Protein AF-A0A969BL37-F1 (afdb_monomer)

Radius of gyration: 18.95 Å; Cα contacts (8 Å, |Δi|>4): 313; chains: 1; bounding box: 43×53×53 Å

Mean predicted aligned error: 7.54 Å

Nearest PDB structures (foldseek):
  2h1i-assembly1_A  TM=7.919E-01  e=1.677E-03  Bacillus cereus ATCC 14579
  2r8b-assembly2_B  TM=7.817E-01  e=2.658E-03  Agrobacterium fabrum str. C58
  7ots-assembly1_A  TM=6.457E-01  e=4.214E-04  Homo sapiens
  3og9-assembly2_B  TM=7.483E-01  e=9.909E-04  Lactococcus lactis subsp. lactis Il1403
  1qlw-assembly1_A  TM=7.300E-01  e=7.128E-03  Alcaligenes sp.

pLDDT: mean 88.93, std 13.33, range [32.5, 98.69]

Sequence (175 aa):
MPYADHEWDPDSVDAVLEHAKTQRNVDTDRVYVTGLSLGGSGVWIYAANHPDKVAAIVPISGKTNLAIDQACNLVDIPVWVFHGSEDNLLSTSFPIDMVNAINGCGDGHYAPELTFNQSRGHEGWNEIMNRNAQYEIYTWMLQFAKNDFTNRPPYVHVGSDFKVLQEDGATYIYG

Solvent-accessible surface area (backbone atoms only — not comparable to full-atom values): 9935 Å² total; per-residue (Å²): 133,83,79,74,81,86,68,71,59,44,66,66,56,46,52,52,53,56,50,46,52,76,76,43,96,63,61,74,43,57,31,70,44,64,28,56,37,73,42,6,22,32,31,55,52,31,42,37,76,43,44,93,56,44,19,24,39,37,30,25,44,33,56,81,84,73,52,61,73,41,38,40,46,41,22,74,31,46,34,47,38,37,36,23,65,55,23,84,84,56,63,69,58,47,58,52,52,50,48,51,38,29,66,69,63,57,96,41,86,37,77,67,44,79,45,65,41,76,92,17,35,59,84,48,49,65,51,51,73,29,81,88,44,92,35,56,56,66,67,57,48,44,18,33,32,50,98,42,91,79,56,56,58,79,84,78,85,68,57,75,66,49,77,48,80,52,101,90,46,77,49,81,48,81,81

Foldseek 3Di:
DDDDPPQDDLVVVVVVVVVVVVVDVDPQQQAEAEAAESSLSNQLVNCLVCVQRHFEYERELYAYPDDLNSLCSCLQHEAEYEYAPAAPPDDPVRVVVSQVSNVVNDDRLDRHHYDHDYPDYRPSCPQCPDCPHDHVVVLQSQQTTRPDSPSHHDDDCPDQWDWDQDPVGIDTDHD

Secondary structure (DSSP, 8-state):
-PPP-----HHHHHHHHHHHHHHS---TT--EEEEETHHHHHHHHHHHH-GGG-SEEEEES------HHHHGGGTTS-BEEEEETT-SSS-THHHHHHHHHHHTT---S-PPEEEEETT--TTTTHHHH-TTSS--HHHHHHT-BTTBTT---------S-EEEEETTEEEEE--

Structure (mmCIF, N/CA/C/O backbone):
data_AF-A0A969BL37-F1
#
_entry.id   AF-A0A969BL37-F1
#
lo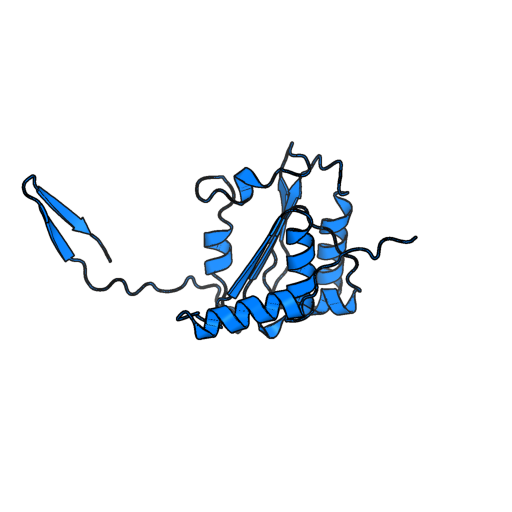op_
_atom_site.group_PDB
_atom_site.id
_atom_site.type_symbol
_atom_site.label_atom_id
_atom_site.label_alt_id
_atom_site.label_comp_id
_atom_site.label_asym_id
_atom_site.label_entity_id
_atom_site.label_seq_id
_atom_site.pdbx_PDB_ins_code
_atom_site.Cartn_x
_atom_site.Cartn_y
_atom_site.Cartn_z
_atom_site.occupancy
_atom_site.B_iso_or_equiv
_atom_site.auth_seq_id
_atom_site.auth_comp_id
_atom_site.auth_asym_id
_atom_site.auth_atom_id
_atom_site.pdbx_PDB_model_num
ATOM 1 N N . MET A 1 1 ? 25.440 -22.164 -5.631 1.00 32.50 1 MET A N 1
ATOM 2 C CA . MET A 1 1 ? 24.396 -22.155 -4.588 1.00 32.50 1 MET A CA 1
ATOM 3 C C . MET A 1 1 ? 23.391 -21.096 -5.001 1.00 32.50 1 MET A C 1
ATOM 5 O O . MET A 1 1 ? 23.834 -19.962 -5.136 1.00 32.50 1 MET A O 1
ATOM 9 N N . PRO A 1 2 ? 22.131 -21.418 -5.322 1.00 42.34 2 PRO A N 1
ATOM 10 C CA . PRO A 1 2 ? 21.167 -20.379 -5.636 1.00 42.34 2 PRO A CA 1
ATOM 11 C C . PRO A 1 2 ? 20.607 -19.832 -4.321 1.00 42.34 2 PRO A C 1
ATOM 13 O O . PRO A 1 2 ? 20.124 -20.594 -3.487 1.00 42.34 2 PRO A O 1
ATOM 16 N N . TYR A 1 3 ? 20.746 -18.523 -4.124 1.00 38.41 3 TYR A N 1
ATOM 17 C CA . TYR A 1 3 ? 19.945 -17.777 -3.161 1.00 38.41 3 TYR A CA 1
ATOM 18 C C . TYR A 1 3 ? 18.474 -18.029 -3.509 1.00 38.41 3 TYR A C 1
ATOM 20 O O . TYR A 1 3 ? 18.081 -17.803 -4.650 1.00 38.41 3 TYR A O 1
ATOM 28 N N . ALA A 1 4 ? 17.686 -18.543 -2.567 1.00 42.94 4 ALA A N 1
ATOM 29 C CA . ALA A 1 4 ? 16.242 -18.412 -2.668 1.00 42.94 4 ALA A CA 1
ATOM 30 C C . ALA A 1 4 ? 15.939 -16.912 -2.588 1.00 42.94 4 ALA A C 1
ATOM 32 O O . ALA A 1 4 ? 16.437 -16.236 -1.684 1.00 42.94 4 ALA A O 1
ATOM 33 N N . ASP A 1 5 ? 15.199 -16.386 -3.555 1.00 51.50 5 ASP A N 1
ATOM 34 C CA . ASP A 1 5 ? 14.693 -15.023 -3.499 1.00 51.50 5 ASP A CA 1
ATOM 35 C C . ASP A 1 5 ? 13.872 -14.890 -2.205 1.00 51.50 5 ASP A C 1
ATOM 37 O O . ASP A 1 5 ? 12.868 -15.575 -2.025 1.00 51.50 5 ASP A O 1
ATOM 41 N N . HIS A 1 6 ? 14.360 -14.095 -1.248 1.00 59.94 6 HIS A N 1
ATOM 42 C CA . HIS A 1 6 ? 13.707 -13.861 0.042 1.00 59.94 6 HIS A CA 1
ATOM 43 C C . HIS A 1 6 ? 12.473 -12.970 -0.166 1.00 59.94 6 HIS A C 1
ATOM 45 O O . HIS A 1 6 ? 12.483 -11.783 0.166 1.00 59.94 6 HIS A O 1
ATOM 51 N N . GLU A 1 7 ? 11.430 -13.520 -0.782 1.00 74.31 7 GLU A N 1
ATOM 52 C CA . GLU A 1 7 ? 10.107 -12.906 -0.801 1.00 74.31 7 GLU A CA 1
ATOM 53 C C . GLU A 1 7 ? 9.522 -12.897 0.619 1.00 74.31 7 GLU A C 1
ATOM 55 O O . GLU A 1 7 ? 9.922 -13.674 1.492 1.00 74.31 7 GLU A O 1
ATOM 60 N N . TRP A 1 8 ? 8.603 -11.969 0.875 1.00 85.31 8 TRP A N 1
ATOM 61 C CA . TRP A 1 8 ? 7.891 -11.938 2.146 1.00 85.31 8 TRP A CA 1
ATOM 62 C C . TRP A 1 8 ? 7.018 -13.180 2.285 1.00 85.31 8 TRP A C 1
ATOM 64 O O . TRP A 1 8 ? 6.273 -13.513 1.370 1.00 85.31 8 TRP A O 1
ATOM 74 N N . ASP A 1 9 ? 7.065 -13.808 3.456 1.00 92.50 9 ASP A N 1
ATOM 75 C CA . ASP A 1 9 ? 6.046 -14.765 3.866 1.00 92.50 9 ASP A CA 1
ATOM 76 C C . ASP A 1 9 ? 4.816 -13.986 4.381 1.00 92.50 9 ASP A C 1
ATOM 78 O O . ASP A 1 9 ? 4.923 -13.315 5.419 1.00 92.50 9 ASP A O 1
ATOM 82 N N . PRO A 1 10 ? 3.672 -14.010 3.670 1.00 94.00 10 PRO A N 1
ATOM 83 C CA . PRO A 1 10 ? 2.481 -13.270 4.075 1.00 94.00 10 PRO A CA 1
ATOM 84 C C . PRO A 1 10 ? 1.936 -13.742 5.431 1.00 94.00 10 PRO A C 1
ATOM 86 O O . PRO A 1 10 ? 1.504 -12.900 6.221 1.00 94.00 10 PRO A O 1
ATOM 89 N N . ASP A 1 11 ? 2.066 -15.030 5.768 1.00 96.06 11 ASP A N 1
ATOM 90 C CA . ASP A 1 11 ? 1.576 -15.578 7.040 1.00 96.06 11 ASP A CA 1
ATOM 91 C C . ASP A 1 11 ? 2.396 -15.063 8.231 1.00 96.06 11 ASP A C 1
ATOM 93 O O . ASP A 1 11 ? 1.871 -14.830 9.323 1.00 96.06 11 ASP A O 1
ATOM 97 N N . SER A 1 12 ? 3.691 -14.813 8.025 1.00 95.12 12 SER A N 1
ATOM 98 C CA . SER A 1 12 ? 4.546 -14.187 9.037 1.00 95.12 12 SER A CA 1
ATOM 99 C C . SER A 1 12 ? 4.128 -12.741 9.334 1.00 95.12 12 SER A C 1
ATOM 101 O O . SER A 1 12 ? 4.159 -12.317 10.492 1.00 95.12 12 SER A O 1
ATOM 103 N N . VAL A 1 13 ? 3.705 -11.978 8.319 1.00 94.94 13 VAL A N 1
ATOM 104 C CA . VAL A 1 13 ? 3.139 -10.628 8.511 1.00 94.94 13 VAL A CA 1
ATOM 105 C C . VAL A 1 13 ? 1.787 -10.722 9.212 1.00 94.94 13 VAL A C 1
ATOM 107 O O . VAL A 1 13 ? 1.522 -9.970 10.154 1.00 94.94 13 VAL A O 1
ATOM 110 N N . ASP A 1 14 ? 0.960 -11.685 8.807 1.00 97.25 14 ASP A N 1
ATOM 111 C CA . ASP A 1 14 ? -0.348 -11.920 9.405 1.00 97.25 14 ASP A CA 1
ATOM 112 C C . ASP A 1 14 ? -0.250 -12.240 10.898 1.00 97.25 14 ASP A C 1
ATOM 114 O O . ASP A 1 14 ? -0.969 -11.663 11.713 1.00 97.25 14 ASP A O 1
ATOM 118 N N . ALA A 1 15 ? 0.711 -13.076 11.287 1.00 97.44 15 ALA A N 1
ATOM 119 C CA . ALA A 1 15 ? 0.953 -13.420 12.682 1.00 97.44 15 ALA A CA 1
ATOM 120 C C . ALA A 1 15 ? 1.258 -12.185 13.551 1.00 97.44 15 ALA A C 1
ATOM 122 O O . ALA A 1 15 ? 0.844 -12.132 14.712 1.00 97.44 15 ALA A O 1
ATOM 123 N N . VAL A 1 16 ? 1.937 -11.168 13.005 1.00 95.31 16 VAL A N 1
ATOM 124 C CA . VAL A 1 16 ? 2.178 -9.897 13.710 1.00 95.31 16 VAL A CA 1
ATOM 125 C C . VAL A 1 16 ? 0.873 -9.128 13.903 1.00 95.31 16 VAL A C 1
ATOM 127 O O . VAL A 1 16 ? 0.623 -8.630 15.005 1.00 95.31 16 VAL A O 1
ATOM 130 N N . LEU A 1 17 ? 0.027 -9.052 12.872 1.00 95.81 17 LEU A N 1
ATOM 131 C CA . LEU A 1 17 ? -1.290 -8.420 12.970 1.00 95.81 17 LEU A CA 1
ATOM 132 C C . LEU A 1 17 ? -2.175 -9.139 13.997 1.00 95.81 17 LEU A C 1
ATOM 134 O O . LEU A 1 17 ? -2.754 -8.493 14.873 1.00 95.81 17 LEU A O 1
ATOM 138 N N . GLU A 1 18 ? -2.260 -10.466 13.926 1.00 97.31 18 GLU A N 1
ATOM 139 C CA . GLU A 1 18 ? -3.043 -11.269 14.867 1.00 97.31 18 GLU A CA 1
ATOM 140 C C . GLU A 1 18 ? -2.524 -11.112 16.297 1.00 97.31 18 GLU A C 1
ATOM 142 O O . GLU A 1 18 ? -3.308 -10.905 17.225 1.00 97.31 18 GLU A O 1
ATOM 147 N N . HIS A 1 19 ? -1.204 -11.084 16.495 1.00 96.94 19 HIS A N 1
ATOM 148 C CA . HIS A 1 19 ? -0.640 -10.785 17.805 1.00 96.94 19 HIS A CA 1
ATOM 149 C C . HIS A 1 19 ? -1.025 -9.378 18.285 1.00 96.94 19 HIS A C 1
ATOM 151 O O . HIS A 1 19 ? -1.473 -9.229 19.424 1.00 96.94 19 HIS A O 1
ATOM 157 N N . ALA A 1 20 ? -0.931 -8.352 17.435 1.00 95.19 20 ALA A N 1
ATOM 158 C CA . ALA A 1 20 ? -1.301 -6.983 17.793 1.00 95.19 20 ALA A CA 1
ATOM 159 C C . ALA A 1 20 ? -2.771 -6.869 18.231 1.00 95.19 20 ALA A C 1
ATOM 161 O O . ALA A 1 20 ? -3.047 -6.204 19.233 1.00 95.19 20 ALA A O 1
ATOM 162 N N . LYS A 1 21 ? -3.691 -7.580 17.563 1.00 95.19 21 LYS A N 1
ATOM 163 C CA . LYS A 1 21 ? -5.114 -7.662 17.946 1.00 95.19 21 LYS A CA 1
ATOM 164 C C . LYS A 1 21 ? -5.323 -8.237 19.350 1.00 95.19 21 LYS A C 1
ATOM 166 O O . LYS A 1 21 ? -6.261 -7.843 20.032 1.00 95.19 21 LYS A O 1
ATOM 171 N N . THR A 1 22 ? -4.447 -9.128 19.822 1.00 95.75 22 THR A N 1
ATOM 172 C CA . THR A 1 22 ? -4.524 -9.639 21.208 1.00 95.75 22 THR A CA 1
ATOM 173 C C . THR A 1 22 ? -4.001 -8.649 22.249 1.00 95.75 22 THR A C 1
ATOM 175 O O . THR A 1 22 ? -4.364 -8.737 23.419 1.00 95.75 22 THR A O 1
ATOM 178 N N . GLN A 1 23 ? -3.122 -7.724 21.847 1.00 94.44 23 GLN A N 1
ATOM 179 C CA . GLN A 1 23 ? -2.408 -6.827 22.762 1.00 94.44 23 GLN A CA 1
ATOM 180 C C . GLN A 1 23 ? -2.980 -5.406 22.797 1.00 94.44 23 GLN A C 1
ATOM 182 O O . GLN A 1 23 ? -2.620 -4.622 23.683 1.00 94.44 23 GLN A O 1
ATOM 187 N N . ARG A 1 24 ? -3.800 -5.023 21.816 1.00 91.06 24 ARG A N 1
ATOM 188 C CA . ARG A 1 24 ? -4.311 -3.661 21.615 1.00 91.06 24 ARG A CA 1
ATOM 189 C C . ARG A 1 24 ? -5.764 -3.711 21.149 1.00 91.06 24 ARG A C 1
ATOM 191 O O . ARG A 1 24 ? -6.177 -4.670 20.511 1.00 91.06 24 ARG A O 1
ATOM 198 N N . ASN A 1 25 ? -6.520 -2.647 21.424 1.00 91.94 25 ASN A N 1
ATOM 199 C CA . ASN A 1 25 ? -7.866 -2.481 20.877 1.00 91.94 25 ASN A CA 1
ATOM 200 C C . ASN A 1 25 ? -7.775 -2.012 19.417 1.00 91.94 25 ASN A C 1
ATOM 202 O O . ASN A 1 25 ? -7.839 -0.816 19.137 1.00 91.94 25 ASN A O 1
ATOM 206 N N . VAL A 1 26 ? -7.508 -2.955 18.516 1.00 92.31 26 VAL A N 1
ATOM 207 C CA . VAL A 1 26 ? -7.400 -2.710 17.076 1.00 92.31 26 VAL A CA 1
ATOM 208 C C . VAL A 1 26 ? -8.797 -2.728 16.463 1.00 92.31 26 VAL A C 1
ATOM 210 O O . VAL A 1 26 ? -9.528 -3.700 16.637 1.00 92.31 26 VAL A O 1
ATOM 213 N N . ASP A 1 27 ? -9.141 -1.683 15.714 1.00 93.50 27 ASP A N 1
ATOM 214 C CA . ASP A 1 27 ? -10.291 -1.712 14.812 1.00 93.50 27 ASP A CA 1
ATOM 215 C C . ASP A 1 27 ? -9.948 -2.605 13.611 1.00 93.50 27 ASP A C 1
ATOM 217 O O . ASP A 1 27 ? -9.109 -2.264 12.774 1.00 93.50 27 ASP A O 1
ATOM 221 N N . THR A 1 28 ? -10.547 -3.793 13.567 1.00 94.19 28 THR A N 1
ATOM 222 C CA . THR A 1 28 ? -10.248 -4.814 12.557 1.00 94.19 28 THR A CA 1
ATOM 223 C C . THR A 1 28 ? -10.846 -4.504 11.190 1.00 94.19 28 THR A C 1
ATOM 225 O O . THR A 1 28 ? -10.438 -5.131 10.210 1.00 94.19 28 THR A O 1
ATOM 228 N N . ASP A 1 29 ? -11.741 -3.520 11.102 1.00 94.81 29 ASP A N 1
ATOM 229 C CA . ASP A 1 29 ? -12.231 -2.994 9.833 1.00 94.81 29 ASP A CA 1
ATOM 230 C C . ASP A 1 29 ? -11.314 -1.887 9.291 1.00 94.81 29 ASP A C 1
ATOM 232 O O . ASP A 1 29 ? -11.479 -1.455 8.157 1.00 94.81 29 ASP A O 1
ATOM 236 N N . ARG A 1 30 ? -10.306 -1.443 10.052 1.00 95.88 30 ARG A N 1
ATOM 237 C CA . ARG A 1 30 ? -9.401 -0.338 9.688 1.00 95.88 30 ARG A CA 1
ATOM 238 C C . ARG A 1 30 ? -7.930 -0.717 9.830 1.00 95.88 30 ARG A C 1
ATOM 240 O O . ARG A 1 30 ? -7.137 -0.025 10.468 1.00 95.88 30 ARG A O 1
ATOM 247 N N . VAL A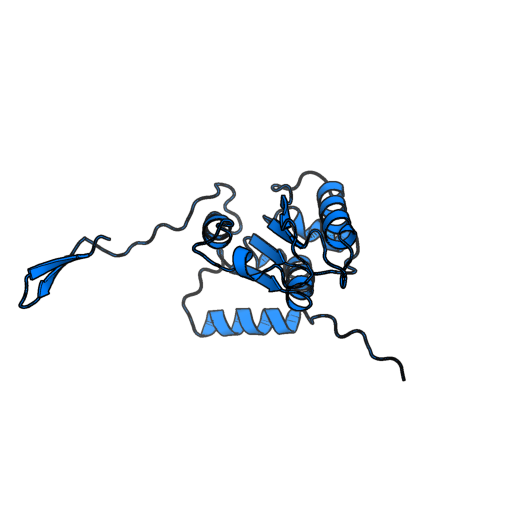 1 31 ? -7.559 -1.835 9.219 1.00 97.19 31 VAL A N 1
ATOM 248 C CA . VAL A 1 31 ? -6.161 -2.263 9.100 1.00 97.19 31 VAL A CA 1
ATOM 249 C C . VAL A 1 31 ? -5.599 -1.747 7.779 1.00 97.19 31 VAL A C 1
ATOM 251 O O . VAL A 1 31 ? -6.118 -2.075 6.718 1.00 97.19 31 VAL A O 1
ATOM 254 N N . TYR A 1 32 ? -4.522 -0.967 7.833 1.00 98.00 32 TYR A N 1
ATOM 255 C CA . TYR A 1 32 ? -3.860 -0.422 6.645 1.00 98.00 32 TYR A CA 1
ATOM 256 C C . TYR A 1 32 ? -2.427 -0.925 6.556 1.00 98.00 32 TYR A C 1
ATOM 258 O O . TYR A 1 32 ? -1.769 -1.110 7.584 1.00 98.00 32 TYR A O 1
ATOM 266 N N . VAL A 1 33 ? -1.929 -1.123 5.336 1.00 98.19 33 VAL A N 1
ATOM 267 C CA . VAL A 1 33 ? -0.597 -1.697 5.115 1.00 98.19 33 VAL A CA 1
ATOM 268 C C . VAL A 1 33 ? 0.212 -0.807 4.180 1.00 98.19 33 VAL A C 1
ATOM 270 O O . VAL A 1 33 ? -0.209 -0.477 3.074 1.00 98.19 33 VAL A O 1
ATOM 273 N N . THR A 1 34 ? 1.401 -0.416 4.628 1.00 98.19 34 THR A N 1
ATOM 274 C CA . THR A 1 34 ? 2.368 0.354 3.841 1.00 98.19 34 THR A CA 1
ATOM 275 C C . THR A 1 34 ? 3.782 -0.150 4.106 1.00 98.19 34 THR A C 1
ATOM 277 O O . THR A 1 34 ? 4.043 -0.798 5.121 1.00 98.19 34 THR A O 1
ATOM 280 N N . GLY A 1 35 ? 4.699 0.118 3.182 1.00 97.31 35 GLY A N 1
ATOM 281 C CA . GLY A 1 35 ? 6.063 -0.384 3.228 1.00 97.31 35 GLY A CA 1
ATOM 282 C C . GLY A 1 35 ? 6.901 0.143 2.071 1.00 97.31 35 GLY A C 1
ATOM 283 O O . GLY A 1 35 ? 6.372 0.561 1.043 1.00 97.31 35 GLY A O 1
ATOM 284 N N . LEU A 1 36 ? 8.220 0.115 2.263 1.00 96.75 36 LEU A N 1
ATOM 285 C CA . LEU A 1 36 ? 9.216 0.734 1.385 1.00 96.75 36 LEU A CA 1
ATOM 286 C C . LEU A 1 36 ? 10.117 -0.337 0.767 1.00 96.75 36 LEU A C 1
ATOM 288 O O . LEU A 1 36 ? 10.544 -1.240 1.489 1.00 96.75 36 LEU A O 1
ATOM 292 N N . SER A 1 37 ? 10.453 -0.240 -0.521 1.00 95.62 37 SER A N 1
ATOM 293 C CA . SER A 1 37 ? 11.402 -1.150 -1.187 1.00 95.62 37 SER A CA 1
ATOM 294 C C . SER A 1 37 ? 10.984 -2.623 -1.040 1.00 95.62 37 SER A C 1
ATOM 296 O O . SER A 1 37 ? 9.865 -2.979 -1.415 1.00 95.62 37 SER A O 1
ATOM 298 N N . LEU A 1 38 ? 11.818 -3.476 -0.431 1.00 95.12 38 LEU A N 1
ATOM 299 C CA . LEU A 1 38 ? 11.446 -4.848 -0.074 1.00 95.12 38 LEU A CA 1
ATOM 300 C C . LEU A 1 38 ? 10.171 -4.879 0.779 1.00 95.12 38 LEU A C 1
ATOM 302 O O . LEU A 1 38 ? 9.314 -5.725 0.563 1.00 95.12 38 LEU A O 1
ATOM 306 N N . GLY A 1 39 ? 9.993 -3.946 1.714 1.00 96.12 39 GLY A N 1
ATOM 307 C CA . GLY A 1 39 ? 8.744 -3.793 2.463 1.00 96.12 39 GLY A CA 1
ATOM 308 C C . GLY A 1 39 ? 7.559 -3.421 1.568 1.00 96.12 39 GLY A C 1
ATOM 309 O O . GLY A 1 39 ? 6.466 -3.922 1.791 1.00 96.12 39 GLY A O 1
ATOM 310 N N . GLY A 1 40 ? 7.777 -2.620 0.521 1.00 97.31 40 GLY A N 1
ATOM 311 C CA . GLY A 1 40 ? 6.770 -2.296 -0.496 1.00 97.31 40 GLY A CA 1
ATOM 312 C C . GLY A 1 40 ? 6.350 -3.525 -1.306 1.00 97.31 40 GLY A C 1
ATOM 313 O O . GLY A 1 40 ? 5.166 -3.712 -1.570 1.00 97.31 40 GLY A O 1
ATOM 314 N N . SER A 1 41 ? 7.296 -4.415 -1.622 1.00 97.06 41 SER A N 1
ATOM 315 C CA . SER A 1 41 ? 6.997 -5.752 -2.156 1.00 97.06 41 SER A CA 1
ATOM 316 C C . SER A 1 41 ? 6.129 -6.567 -1.194 1.00 97.06 41 SER A C 1
ATOM 318 O O . SER A 1 41 ? 5.160 -7.192 -1.617 1.00 97.06 41 SER A O 1
ATOM 320 N N . GLY A 1 42 ? 6.442 -6.516 0.104 1.00 97.00 42 GLY A N 1
ATOM 321 C CA . GLY A 1 42 ? 5.675 -7.183 1.156 1.00 97.00 42 GLY A CA 1
ATOM 322 C C . GLY A 1 42 ? 4.232 -6.700 1.266 1.00 97.00 42 GLY A C 1
ATOM 323 O O . GLY A 1 42 ? 3.347 -7.522 1.477 1.00 97.00 42 GLY A O 1
ATOM 324 N N . VAL A 1 43 ? 3.969 -5.405 1.050 1.00 98.25 43 VAL A N 1
ATOM 325 C CA . VAL A 1 43 ? 2.600 -4.857 1.021 1.00 98.25 43 VAL A CA 1
ATOM 326 C C . VAL A 1 43 ? 1.756 -5.554 -0.044 1.00 98.25 43 VAL A C 1
ATOM 328 O O . VAL A 1 43 ? 0.660 -6.020 0.260 1.00 98.25 43 VAL A O 1
ATOM 331 N N . TRP A 1 44 ? 2.274 -5.654 -1.274 1.00 97.88 44 TRP A N 1
ATOM 332 C CA . TRP A 1 44 ? 1.573 -6.330 -2.366 1.00 97.88 44 TRP A CA 1
ATOM 333 C C . TRP A 1 44 ? 1.296 -7.794 -2.035 1.00 97.88 44 TRP A C 1
ATOM 335 O O . TRP A 1 44 ? 0.165 -8.254 -2.168 1.00 97.88 44 TRP A O 1
ATOM 345 N N . ILE A 1 45 ? 2.329 -8.513 -1.586 1.00 97.06 45 ILE A N 1
ATOM 346 C CA . ILE A 1 45 ? 2.246 -9.944 -1.278 1.00 97.06 45 ILE A CA 1
ATOM 347 C C . ILE A 1 45 ? 1.239 -10.193 -0.151 1.00 97.06 45 ILE A C 1
ATOM 349 O O . ILE A 1 45 ? 0.365 -11.044 -0.294 1.00 97.06 45 ILE A O 1
ATOM 353 N N . TYR A 1 46 ? 1.319 -9.438 0.943 1.00 97.94 46 TYR A N 1
ATOM 354 C CA . TYR A 1 46 ? 0.423 -9.599 2.084 1.00 97.94 46 TYR A CA 1
ATOM 355 C C . TYR A 1 46 ? -1.034 -9.325 1.706 1.00 97.94 46 TYR A C 1
ATOM 357 O O . TYR A 1 46 ? -1.899 -10.165 1.947 1.00 97.94 46 TYR A O 1
ATOM 365 N N . ALA A 1 47 ? -1.307 -8.189 1.060 1.00 97.88 47 ALA A N 1
ATOM 366 C CA . ALA A 1 47 ? -2.671 -7.798 0.720 1.00 97.88 47 ALA A CA 1
ATOM 367 C C . ALA A 1 47 ? -3.328 -8.749 -0.289 1.00 97.88 47 ALA A C 1
ATOM 369 O O . ALA A 1 47 ? -4.510 -9.042 -0.164 1.00 97.88 47 ALA A O 1
ATOM 370 N N . ALA A 1 48 ? -2.568 -9.283 -1.250 1.00 97.19 48 ALA A N 1
ATOM 371 C CA . ALA A 1 48 ? -3.099 -10.238 -2.220 1.00 97.19 48 ALA A CA 1
ATOM 372 C C . ALA A 1 48 ? -3.406 -11.618 -1.608 1.00 97.19 48 ALA A C 1
ATOM 374 O O . ALA A 1 48 ? -4.273 -12.324 -2.120 1.00 97.19 48 ALA A O 1
ATOM 375 N N . ASN A 1 49 ? -2.712 -12.013 -0.533 1.00 97.19 49 ASN A N 1
ATOM 376 C CA . ASN A 1 49 ? -2.939 -13.290 0.159 1.00 97.19 49 ASN A CA 1
ATOM 377 C C . ASN A 1 49 ? -3.963 -13.185 1.302 1.00 97.19 49 ASN A C 1
ATOM 379 O O . ASN A 1 49 ? -4.622 -14.173 1.617 1.00 97.19 49 ASN A O 1
ATOM 383 N N . HIS A 1 50 ? -4.140 -11.997 1.885 1.00 97.19 50 HIS A N 1
ATOM 384 C CA . HIS A 1 50 ? -5.121 -11.725 2.942 1.00 97.19 50 HIS A CA 1
ATOM 385 C C . HIS A 1 50 ? -6.012 -10.514 2.603 1.00 97.19 50 HIS A C 1
ATOM 387 O O . HIS A 1 50 ? -6.072 -9.550 3.377 1.00 97.19 50 HIS A O 1
ATOM 393 N N . PRO A 1 51 ? -6.707 -10.522 1.449 1.00 95.81 51 PRO A N 1
ATOM 394 C CA . PRO A 1 51 ? -7.464 -9.362 0.976 1.00 95.81 51 PRO A CA 1
ATOM 395 C C . PRO A 1 51 ? -8.622 -8.983 1.911 1.00 95.81 51 PRO A C 1
ATOM 397 O O . PRO A 1 51 ? -9.007 -7.822 2.006 1.00 95.81 51 PRO A O 1
ATOM 400 N N . ASP A 1 52 ? -9.136 -9.940 2.682 1.00 95.38 52 ASP A N 1
ATOM 401 C CA . ASP A 1 52 ? -10.202 -9.762 3.667 1.00 95.38 52 ASP A CA 1
ATOM 402 C C . ASP A 1 52 ? -9.730 -9.130 4.988 1.00 95.38 52 ASP A C 1
ATOM 404 O O . ASP A 1 52 ? -10.533 -8.920 5.906 1.00 95.38 52 ASP A O 1
ATOM 408 N N . LYS A 1 53 ? -8.435 -8.833 5.128 1.00 96.25 53 LYS A N 1
ATOM 409 C CA . LYS A 1 53 ? -7.855 -8.275 6.357 1.00 96.25 53 LYS A CA 1
ATOM 410 C C . LYS A 1 53 ? -7.425 -6.825 6.241 1.00 96.25 53 LYS A C 1
ATOM 412 O O . LYS A 1 53 ? -7.052 -6.255 7.261 1.00 96.25 53 LYS A O 1
ATOM 417 N N . VAL A 1 54 ? -7.475 -6.232 5.052 1.00 96.75 54 VAL A N 1
ATOM 418 C CA . VAL A 1 54 ? -6.906 -4.908 4.793 1.00 96.75 54 VAL A CA 1
ATOM 419 C C . VAL A 1 54 ? -7.972 -3.959 4.255 1.00 96.75 54 VAL A C 1
ATOM 421 O O . VAL A 1 54 ? -8.775 -4.325 3.408 1.00 96.75 54 VAL A O 1
ATOM 424 N N . ALA A 1 55 ? -7.979 -2.731 4.768 1.00 97.69 55 ALA A N 1
ATOM 425 C CA . ALA A 1 55 ? -8.906 -1.672 4.387 1.00 97.69 55 ALA A CA 1
ATOM 426 C C . ALA A 1 55 ? -8.344 -0.740 3.304 1.00 97.69 55 ALA A C 1
ATOM 428 O O . ALA A 1 55 ? -9.120 -0.164 2.556 1.00 97.69 55 ALA A O 1
ATOM 429 N N . ALA A 1 56 ? -7.019 -0.569 3.232 1.00 98.25 56 ALA A N 1
ATOM 430 C CA . ALA A 1 56 ? -6.320 0.145 2.160 1.00 98.25 56 ALA A CA 1
ATOM 431 C C . ALA A 1 56 ? -4.819 -0.178 2.182 1.00 98.25 56 ALA A C 1
ATOM 433 O O . ALA A 1 56 ? -4.264 -0.494 3.245 1.00 98.25 56 ALA A O 1
ATOM 434 N N . ILE A 1 57 ? -4.149 -0.043 1.033 1.00 98.69 57 ILE A N 1
ATOM 435 C CA . ILE A 1 57 ? -2.697 -0.231 0.927 1.00 98.69 57 ILE A CA 1
ATOM 436 C C . ILE A 1 57 ? -1.966 0.921 0.246 1.00 98.69 57 ILE A C 1
ATOM 438 O O . ILE A 1 57 ? -2.451 1.520 -0.714 1.00 98.69 57 ILE A O 1
ATOM 442 N N . VAL A 1 58 ? -0.744 1.169 0.725 1.00 98.69 58 VAL A N 1
ATOM 443 C CA . VAL A 1 58 ? 0.198 2.148 0.163 1.00 98.69 58 VAL A CA 1
ATOM 444 C C . VAL A 1 58 ? 1.572 1.490 -0.035 1.00 98.69 58 VAL A C 1
ATOM 446 O O . VAL A 1 58 ? 2.447 1.595 0.829 1.00 98.69 58 VAL A O 1
ATOM 449 N N . PRO A 1 59 ? 1.782 0.741 -1.128 1.00 98.44 59 PRO A N 1
ATOM 450 C CA . PRO A 1 59 ? 3.087 0.183 -1.477 1.00 98.44 59 PRO A CA 1
ATOM 451 C C . PRO A 1 59 ? 4.000 1.258 -2.086 1.00 98.44 59 PRO A C 1
ATOM 453 O O . PRO A 1 59 ? 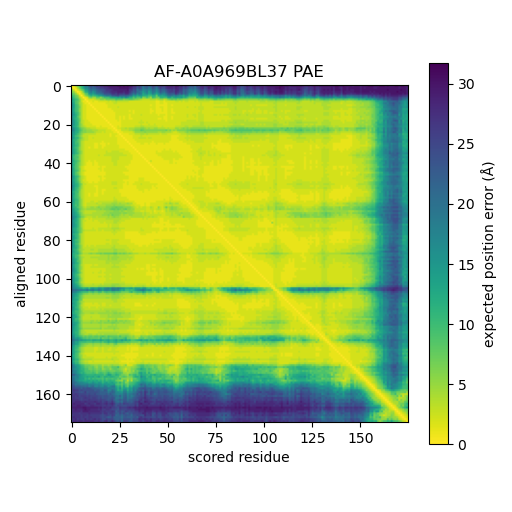3.593 1.989 -2.991 1.00 98.44 59 PRO A O 1
ATOM 456 N N . ILE A 1 60 ? 5.248 1.348 -1.613 1.00 98.44 60 ILE A N 1
ATOM 457 C CA . ILE A 1 60 ? 6.193 2.393 -2.032 1.00 98.44 60 ILE A CA 1
ATOM 458 C C . ILE A 1 60 ? 7.501 1.770 -2.527 1.00 98.44 60 ILE A C 1
ATOM 460 O O . ILE A 1 60 ? 8.145 0.998 -1.813 1.00 98.44 60 ILE A O 1
ATOM 464 N N . SER A 1 61 ? 7.911 2.126 -3.747 1.00 97.38 61 SER A N 1
ATOM 465 C CA . SER A 1 61 ? 9.140 1.650 -4.405 1.00 97.38 61 SER A CA 1
ATOM 466 C C . SER A 1 61 ? 9.294 0.120 -4.382 1.00 97.38 61 SER A C 1
ATOM 468 O O . SER A 1 61 ? 10.401 -0.390 -4.247 1.00 97.38 61 SER A O 1
ATOM 470 N N . GLY A 1 62 ? 8.191 -0.631 -4.453 1.00 94.44 62 GLY A N 1
ATOM 471 C CA . GLY A 1 62 ? 8.177 -2.094 -4.375 1.00 94.44 62 GLY A CA 1
ATOM 472 C C . GLY A 1 62 ? 7.956 -2.753 -5.734 1.00 94.44 62 GLY A C 1
ATOM 473 O O . GLY A 1 62 ? 7.253 -2.215 -6.587 1.00 94.44 62 GLY A O 1
ATOM 474 N N . LYS A 1 63 ? 8.502 -3.958 -5.917 1.00 93.81 63 LYS A N 1
ATOM 475 C CA . LYS A 1 63 ? 8.163 -4.853 -7.042 1.00 93.81 63 LYS A CA 1
ATOM 476 C C . LYS A 1 63 ? 7.463 -6.109 -6.547 1.00 93.81 63 LYS A C 1
ATOM 478 O O . LYS A 1 63 ? 7.646 -6.492 -5.398 1.00 93.81 63 LYS A O 1
ATOM 483 N N . THR A 1 64 ? 6.741 -6.808 -7.404 1.00 90.56 64 THR A N 1
ATOM 484 C CA . THR A 1 64 ? 6.281 -8.158 -7.080 1.00 90.56 64 THR A CA 1
ATOM 485 C C . THR A 1 64 ? 6.091 -8.9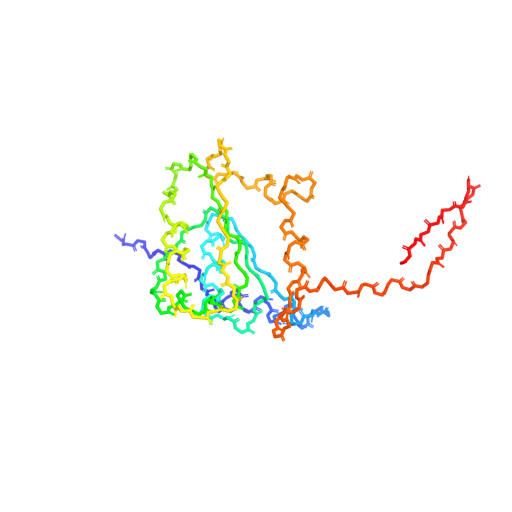81 -8.346 1.00 90.56 64 THR A C 1
ATOM 487 O O . THR A 1 64 ? 5.967 -8.418 -9.432 1.00 90.56 64 THR A O 1
ATOM 490 N N . ASN A 1 65 ? 6.088 -10.300 -8.185 1.00 87.69 65 ASN A N 1
ATOM 491 C CA . ASN A 1 65 ? 5.858 -11.276 -9.245 1.00 87.69 65 ASN A CA 1
ATOM 492 C C . ASN A 1 65 ? 4.479 -11.945 -9.115 1.00 87.69 65 ASN A C 1
ATOM 494 O O . ASN A 1 65 ? 4.293 -13.040 -9.642 1.00 87.69 65 ASN A O 1
ATOM 498 N N . LEU A 1 66 ? 3.541 -11.326 -8.381 1.00 90.00 66 LEU A N 1
ATOM 499 C CA . LEU A 1 66 ? 2.177 -11.842 -8.247 1.00 90.00 66 LEU A CA 1
ATOM 500 C C . LEU A 1 66 ? 1.591 -12.156 -9.626 1.00 90.00 66 LEU A C 1
ATOM 502 O O . LEU A 1 66 ? 1.676 -11.350 -10.556 1.00 90.00 66 LEU A O 1
ATOM 506 N N . ALA A 1 67 ? 0.982 -13.330 -9.736 1.00 90.19 67 ALA A N 1
ATOM 507 C CA . ALA A 1 67 ? 0.209 -13.696 -10.906 1.00 90.19 67 ALA A CA 1
ATOM 508 C C . ALA A 1 67 ? -1.053 -12.818 -11.017 1.00 90.19 67 ALA A C 1
ATOM 510 O O . ALA A 1 67 ? -1.486 -12.187 -10.051 1.00 90.19 67 ALA A O 1
ATOM 511 N N . ILE A 1 68 ? -1.641 -12.757 -12.217 1.00 88.50 68 ILE A N 1
ATOM 512 C CA . ILE A 1 68 ? -2.798 -11.889 -12.500 1.00 88.50 68 ILE A CA 1
ATOM 513 C C . ILE A 1 68 ? -3.975 -12.212 -11.571 1.00 88.50 68 ILE A C 1
ATOM 515 O O . ILE A 1 68 ? -4.599 -11.299 -11.046 1.00 88.50 68 ILE A O 1
ATOM 519 N N . ASP A 1 69 ? -4.250 -13.492 -11.325 1.00 91.00 69 ASP A N 1
ATOM 520 C CA . ASP A 1 69 ? -5.299 -13.937 -10.402 1.00 91.00 69 ASP A CA 1
ATOM 521 C C . ASP A 1 69 ? -5.061 -13.448 -8.966 1.00 91.00 69 ASP A C 1
ATOM 523 O O . ASP A 1 69 ? -5.999 -13.018 -8.302 1.00 91.00 69 ASP A O 1
ATOM 527 N N . GLN A 1 70 ? -3.808 -13.422 -8.512 1.00 94.44 70 GLN A N 1
ATOM 528 C CA . GLN A 1 70 ? -3.450 -12.851 -7.214 1.00 94.44 70 GLN A CA 1
ATOM 529 C C . GLN A 1 70 ? -3.601 -11.324 -7.194 1.00 94.44 70 GLN A C 1
ATOM 531 O O . GLN A 1 70 ? -4.056 -10.772 -6.196 1.00 94.44 70 GLN A O 1
ATOM 536 N N . ALA A 1 71 ? -3.265 -10.626 -8.284 1.00 94.94 71 ALA A N 1
ATOM 537 C CA . ALA A 1 71 ? -3.522 -9.189 -8.403 1.00 94.94 71 ALA A CA 1
ATOM 538 C C . ALA A 1 71 ? -5.031 -8.878 -8.376 1.00 94.94 71 ALA A C 1
ATOM 540 O O . ALA A 1 71 ? -5.442 -7.886 -7.776 1.00 94.94 71 ALA A O 1
ATOM 541 N N . CYS A 1 72 ? -5.866 -9.759 -8.939 1.00 95.75 72 CYS A N 1
ATOM 542 C CA . CYS A 1 72 ? -7.323 -9.624 -8.898 1.00 95.75 72 CYS A CA 1
ATOM 543 C C . CYS A 1 72 ? -7.914 -9.709 -7.488 1.00 95.75 72 CYS A C 1
ATOM 545 O O . CYS A 1 72 ? -9.030 -9.245 -7.282 1.00 95.75 72 CYS A O 1
ATOM 547 N N . ASN A 1 73 ? -7.180 -10.212 -6.494 1.00 96.12 73 ASN A N 1
ATOM 548 C CA . ASN A 1 73 ? -7.630 -10.168 -5.101 1.00 96.12 73 ASN A CA 1
ATOM 549 C C . ASN A 1 73 ? -7.668 -8.738 -4.530 1.00 96.12 73 ASN A C 1
ATOM 551 O O . ASN A 1 73 ? -8.237 -8.522 -3.464 1.00 96.12 73 ASN A O 1
ATOM 555 N N . LEU A 1 74 ? -7.071 -7.759 -5.219 1.00 96.06 74 LEU A N 1
ATOM 556 C CA . LEU A 1 74 ? -6.960 -6.371 -4.764 1.00 96.06 74 LEU A CA 1
ATOM 557 C C . LEU A 1 74 ? -8.057 -5.447 -5.319 1.00 96.06 74 LEU A C 1
ATOM 559 O O . LEU A 1 74 ? -8.066 -4.269 -4.981 1.00 96.06 74 LEU A O 1
ATOM 563 N N . VAL A 1 75 ? -8.971 -5.941 -6.163 1.00 95.06 75 VAL A N 1
ATOM 564 C CA . VAL A 1 75 ? -9.961 -5.110 -6.891 1.00 95.06 75 VAL A CA 1
ATOM 565 C C . VAL A 1 75 ? -10.947 -4.360 -5.986 1.00 95.06 75 VAL A C 1
ATOM 567 O O . VAL A 1 75 ? -11.476 -3.318 -6.368 1.00 95.06 75 VAL A O 1
ATOM 570 N N . ASP A 1 76 ? -11.166 -4.864 -4.773 1.00 94.19 76 ASP A N 1
ATOM 571 C CA . ASP A 1 76 ? -12.034 -4.244 -3.767 1.00 94.19 76 ASP A CA 1
ATOM 572 C C . ASP A 1 76 ? -11.251 -3.528 -2.660 1.00 94.19 76 ASP A C 1
ATOM 574 O O . ASP A 1 76 ? -11.837 -3.061 -1.682 1.00 94.19 76 ASP A O 1
ATOM 578 N N . ILE A 1 77 ? -9.931 -3.403 -2.819 1.00 96.50 77 ILE A N 1
ATOM 579 C CA . ILE A 1 77 ? -9.053 -2.721 -1.873 1.00 96.50 77 ILE A CA 1
ATOM 580 C C . ILE A 1 77 ? -8.622 -1.382 -2.488 1.00 96.50 77 ILE A C 1
ATOM 582 O O . ILE A 1 77 ? -8.102 -1.352 -3.601 1.00 96.50 77 ILE A O 1
ATOM 586 N N . PRO A 1 78 ? -8.774 -0.256 -1.777 1.00 97.62 78 PRO A N 1
ATOM 587 C CA . PRO A 1 78 ? -8.138 1.003 -2.141 1.00 97.62 78 PRO A CA 1
ATOM 588 C C . PRO A 1 78 ? -6.612 0.852 -2.185 1.00 97.62 78 PRO A C 1
ATOM 590 O O . PRO A 1 78 ? -5.973 0.492 -1.191 1.00 97.62 78 PRO A O 1
ATOM 593 N N . VAL A 1 79 ? -6.013 1.174 -3.331 1.00 98.19 79 VAL A N 1
ATOM 594 C CA . VAL A 1 79 ? -4.568 1.073 -3.571 1.00 98.19 79 VAL A CA 1
ATOM 595 C C . VAL A 1 79 ? -4.036 2.435 -4.001 1.00 98.19 79 VAL A C 1
ATOM 597 O O . VAL A 1 79 ? -4.484 2.966 -5.013 1.00 98.19 79 VAL A O 1
ATOM 600 N N . TRP A 1 80 ? -3.033 2.961 -3.294 1.00 98.50 80 TRP A N 1
ATOM 601 C CA . TRP A 1 80 ? -2.262 4.122 -3.750 1.00 98.50 80 TRP A CA 1
ATOM 602 C C . TRP A 1 80 ? -0.775 3.783 -3.782 1.00 98.50 80 TRP A C 1
ATOM 604 O O . TRP A 1 80 ? -0.083 3.795 -2.764 1.00 98.50 80 TRP A O 1
ATOM 614 N N . VAL A 1 81 ? -0.277 3.432 -4.965 1.00 98.44 81 VAL A N 1
ATOM 615 C CA . VAL A 1 81 ? 1.120 3.053 -5.176 1.00 98.44 81 VAL A CA 1
ATOM 616 C C . VAL A 1 81 ? 1.983 4.275 -5.477 1.00 98.44 81 VAL A C 1
ATOM 618 O O . VAL A 1 81 ? 1.616 5.156 -6.262 1.00 98.44 81 VAL A O 1
ATOM 621 N N . PHE A 1 82 ? 3.179 4.287 -4.891 1.00 98.44 82 PHE A N 1
ATOM 622 C CA . PHE A 1 82 ? 4.196 5.299 -5.146 1.00 98.44 82 PHE A CA 1
ATOM 623 C C . PHE A 1 82 ? 5.497 4.684 -5.648 1.00 98.44 82 PHE A C 1
ATOM 625 O O . PHE A 1 82 ? 5.928 3.631 -5.178 1.00 98.44 82 PHE A O 1
ATOM 632 N N . HIS A 1 83 ? 6.174 5.382 -6.557 1.00 98.31 83 HIS A N 1
ATOM 633 C CA . HIS A 1 83 ? 7.491 4.978 -7.063 1.00 98.31 83 HIS A CA 1
ATOM 634 C C . HIS A 1 83 ? 8.319 6.203 -7.455 1.00 98.31 83 HIS A C 1
ATOM 636 O O . HIS A 1 83 ? 7.761 7.197 -7.913 1.00 98.31 83 HIS A O 1
ATOM 642 N N . GLY A 1 84 ? 9.642 6.165 -7.299 1.00 97.81 84 GLY A N 1
ATOM 643 C CA . GLY A 1 84 ? 10.508 7.249 -7.776 1.00 97.81 84 GLY A CA 1
ATOM 644 C C . GLY A 1 84 ? 10.528 7.320 -9.307 1.00 97.81 84 GLY A C 1
ATOM 645 O O . GLY A 1 84 ? 10.679 6.294 -9.968 1.00 97.81 84 GLY A O 1
ATOM 646 N N . SER A 1 85 ? 10.388 8.509 -9.901 1.00 97.50 85 SER A N 1
ATOM 647 C CA . SER A 1 85 ? 10.429 8.658 -11.368 1.00 97.50 85 SER A CA 1
ATOM 648 C C . SER A 1 85 ? 11.805 8.352 -11.975 1.00 97.50 85 SER A C 1
ATOM 650 O O . SER A 1 85 ? 11.907 8.097 -13.170 1.00 97.50 85 SER A O 1
ATOM 652 N N . GLU A 1 86 ? 12.859 8.412 -11.161 1.00 97.62 86 GLU A N 1
ATOM 653 C CA . GLU A 1 86 ? 14.260 8.189 -11.534 1.00 97.62 86 GLU A CA 1
ATOM 654 C C . GLU A 1 86 ? 14.850 6.980 -10.782 1.00 97.62 86 GLU A C 1
ATOM 656 O O . GLU A 1 86 ? 16.062 6.897 -10.569 1.00 97.62 86 GLU A O 1
ATOM 661 N N . ASP A 1 87 ? 14.002 6.049 -10.327 1.00 97.50 87 ASP A N 1
ATOM 662 C CA . ASP A 1 87 ? 14.451 4.824 -9.663 1.00 97.50 87 ASP A CA 1
ATOM 663 C C . ASP A 1 87 ? 15.298 3.971 -10.623 1.00 97.50 87 ASP A C 1
ATOM 665 O O . ASP A 1 87 ? 14.833 3.482 -11.652 1.00 97.50 87 ASP A O 1
ATOM 669 N N . ASN A 1 88 ? 16.578 3.824 -10.281 1.00 95.38 88 ASN A N 1
ATOM 670 C CA . ASN A 1 88 ? 17.564 3.068 -11.046 1.00 95.38 88 ASN A CA 1
ATOM 671 C C . ASN A 1 88 ? 17.805 1.654 -10.494 1.00 95.38 88 ASN A C 1
ATOM 673 O O . ASN A 1 88 ? 18.566 0.896 -11.097 1.00 95.38 88 ASN A O 1
ATOM 677 N N . LEU A 1 89 ? 17.183 1.301 -9.365 1.00 96.31 89 LEU A N 1
ATOM 678 C CA . LEU A 1 89 ? 17.227 -0.038 -8.785 1.00 96.31 89 LEU A CA 1
ATOM 679 C C . LEU A 1 89 ? 16.024 -0.861 -9.238 1.00 96.31 89 LEU A C 1
ATOM 681 O O . LEU A 1 89 ? 16.187 -2.022 -9.616 1.00 96.31 89 LEU A O 1
ATOM 685 N N . LEU A 1 90 ? 14.832 -0.263 -9.237 1.00 94.69 90 LEU A N 1
ATOM 686 C CA . LEU A 1 90 ? 13.599 -0.893 -9.694 1.00 94.69 90 LEU A CA 1
ATOM 687 C C . LEU A 1 90 ? 12.941 -0.065 -10.795 1.00 94.69 90 LEU A C 1
ATOM 689 O O . LEU A 1 90 ? 12.568 1.086 -10.586 1.00 94.69 90 LEU A O 1
ATOM 693 N N . SER A 1 91 ? 12.744 -0.702 -11.951 1.00 96.81 91 SER A N 1
ATOM 694 C CA . SER A 1 91 ? 12.062 -0.113 -13.105 1.00 96.81 91 SER A CA 1
ATOM 695 C C . SER A 1 91 ? 10.689 0.453 -12.739 1.00 96.81 91 SER A C 1
ATOM 697 O O . SER A 1 91 ? 9.898 -0.194 -12.050 1.00 96.81 91 SER A O 1
ATOM 699 N N . THR A 1 92 ? 10.359 1.610 -13.309 1.00 97.19 92 THR A N 1
ATOM 700 C CA . THR A 1 92 ? 9.027 2.229 -13.227 1.00 97.19 92 THR A CA 1
ATOM 701 C C . THR A 1 92 ? 7.933 1.377 -13.880 1.00 97.19 92 THR A C 1
ATOM 703 O O . THR A 1 92 ? 6.754 1.634 -13.653 1.00 97.19 92 THR A O 1
ATOM 706 N N . SER A 1 93 ? 8.293 0.336 -14.642 1.00 97.38 93 SER A N 1
ATOM 707 C CA . SER A 1 93 ? 7.335 -0.637 -15.178 1.00 97.38 93 SER A CA 1
ATOM 708 C C . SER A 1 93 ? 6.663 -1.476 -14.091 1.00 97.38 93 SER A C 1
ATOM 710 O O . SER A 1 93 ? 5.488 -1.774 -14.226 1.00 97.38 93 SER A O 1
ATOM 712 N N . PHE A 1 94 ? 7.344 -1.803 -12.986 1.00 96.56 94 PHE A N 1
ATOM 713 C CA . PHE A 1 94 ? 6.766 -2.647 -11.929 1.00 96.56 94 PHE A CA 1
ATOM 714 C C . PHE A 1 94 ? 5.436 -2.120 -11.364 1.00 96.56 94 PHE A C 1
ATOM 716 O O . PHE A 1 94 ? 4.459 -2.873 -11.357 1.00 96.56 94 PHE A O 1
ATOM 723 N N . PRO A 1 95 ? 5.341 -0.857 -10.907 1.00 96.50 95 PRO A N 1
ATOM 724 C CA . PRO A 1 95 ? 4.068 -0.328 -10.430 1.00 96.50 95 PRO A CA 1
ATOM 725 C C . PRO A 1 95 ? 3.035 -0.153 -11.558 1.00 96.50 95 PRO A C 1
ATOM 727 O O . PRO A 1 95 ? 1.845 -0.315 -11.306 1.00 96.50 95 PRO A O 1
ATOM 730 N N . ILE A 1 96 ? 3.466 0.132 -12.796 1.00 97.69 96 ILE A N 1
ATOM 731 C CA . ILE A 1 96 ? 2.573 0.240 -13.965 1.00 97.69 96 ILE A CA 1
ATOM 732 C C . ILE A 1 96 ? 1.922 -1.112 -14.268 1.00 97.69 96 ILE A C 1
ATOM 734 O O . ILE A 1 96 ? 0.709 -1.186 -14.452 1.00 97.69 96 ILE A O 1
ATOM 738 N N . ASP A 1 97 ? 2.717 -2.178 -14.297 1.00 97.00 97 ASP A N 1
ATOM 739 C CA . ASP A 1 97 ? 2.255 -3.529 -14.601 1.00 97.00 97 ASP A CA 1
ATOM 740 C C . ASP A 1 97 ? 1.259 -4.014 -13.542 1.00 97.00 97 ASP A C 1
ATOM 742 O O . ASP A 1 97 ? 0.226 -4.577 -13.897 1.00 97.00 97 ASP A O 1
ATOM 746 N N . MET A 1 98 ? 1.502 -3.717 -12.259 1.00 97.06 98 MET A N 1
ATOM 747 C CA . MET A 1 98 ? 0.563 -4.051 -11.181 1.00 97.06 98 MET A CA 1
ATOM 748 C C . MET A 1 98 ? -0.765 -3.295 -11.308 1.00 97.06 98 MET A C 1
ATOM 750 O O . MET A 1 98 ? -1.835 -3.892 -11.225 1.00 97.06 98 MET A O 1
ATOM 754 N N . VAL A 1 99 ? -0.714 -1.985 -11.553 1.00 96.75 99 VAL A N 1
ATOM 755 C CA . VAL A 1 99 ? -1.913 -1.155 -11.760 1.00 96.75 99 VAL A CA 1
ATOM 756 C C . VAL A 1 99 ? -2.722 -1.651 -12.956 1.00 96.75 99 VAL A C 1
ATOM 758 O O . VAL A 1 99 ? -3.944 -1.764 -12.877 1.00 96.75 99 VAL A O 1
ATOM 761 N N . ASN A 1 100 ? -2.048 -1.997 -14.052 1.00 96.00 100 ASN A N 1
ATOM 762 C CA . ASN A 1 100 ? -2.691 -2.565 -15.233 1.00 96.00 100 ASN A CA 1
ATOM 763 C C . ASN A 1 100 ? -3.290 -3.947 -14.955 1.00 96.00 100 ASN A C 1
ATOM 765 O O . ASN A 1 100 ? -4.382 -4.229 -15.442 1.00 96.00 100 ASN A O 1
ATOM 769 N N . ALA A 1 101 ? -2.608 -4.792 -14.176 1.00 96.06 101 ALA A N 1
ATOM 770 C CA . ALA A 1 101 ? -3.117 -6.102 -13.789 1.00 96.06 101 ALA A CA 1
ATOM 771 C C . ALA A 1 101 ? -4.415 -5.975 -12.983 1.00 96.06 101 ALA A C 1
ATOM 773 O O . ALA A 1 101 ? -5.407 -6.591 -13.360 1.00 96.06 101 ALA A O 1
ATOM 774 N N . ILE A 1 102 ? -4.443 -5.114 -11.957 1.00 96.12 102 ILE A N 1
ATOM 775 C CA . ILE A 1 102 ? -5.643 -4.857 -11.141 1.00 96.12 102 ILE A CA 1
ATOM 776 C C . ILE A 1 102 ? -6.782 -4.306 -12.012 1.00 96.12 102 ILE A C 1
ATOM 778 O O . ILE A 1 102 ? -7.888 -4.841 -11.991 1.00 96.12 102 ILE A O 1
ATOM 782 N N . ASN A 1 103 ? -6.510 -3.291 -12.841 1.00 94.88 103 ASN A N 1
ATOM 783 C CA . ASN A 1 103 ? -7.510 -2.721 -13.754 1.00 94.88 103 ASN A CA 1
ATOM 784 C C . ASN A 1 103 ? -8.042 -3.740 -14.780 1.00 94.88 103 ASN A C 1
ATOM 786 O O . ASN A 1 103 ? -9.159 -3.600 -15.273 1.00 94.88 103 ASN A O 1
ATOM 790 N N . GLY A 1 104 ? -7.253 -4.762 -15.122 1.00 95.38 104 GLY A N 1
ATOM 791 C CA . GLY A 1 104 ? -7.643 -5.828 -16.045 1.00 95.38 104 GLY A CA 1
ATOM 792 C C . GLY A 1 104 ? -8.596 -6.872 -15.453 1.00 95.38 104 GLY A C 1
ATOM 793 O O . GLY A 1 104 ? -9.135 -7.680 -16.207 1.00 95.38 104 GLY A O 1
ATOM 794 N N . CYS A 1 105 ? -8.815 -6.869 -14.136 1.00 93.62 105 CYS A N 1
ATOM 795 C CA . CYS A 1 105 ? -9.598 -7.888 -13.436 1.00 93.62 105 CYS A CA 1
ATOM 796 C C . CYS A 1 105 ? -11.124 -7.667 -13.468 1.00 93.62 105 CYS A C 1
ATOM 798 O O . CYS A 1 105 ? -11.864 -8.611 -13.195 1.00 93.62 105 CYS A O 1
ATOM 800 N N . GLY A 1 106 ? -11.612 -6.474 -13.839 1.00 80.44 106 GLY A N 1
ATOM 801 C CA . GLY A 1 106 ? -13.047 -6.173 -13.986 1.00 80.44 106 GLY A CA 1
ATOM 802 C C . GLY A 1 106 ? -13.607 -5.191 -12.947 1.00 80.44 106 GLY A C 1
ATOM 803 O O . GLY A 1 106 ? -12.891 -4.306 -12.488 1.00 80.44 106 GLY A O 1
ATOM 804 N N . ASP A 1 107 ? -14.899 -5.332 -12.614 1.00 78.25 107 ASP A N 1
ATOM 805 C CA . ASP A 1 107 ? -15.716 -4.358 -11.858 1.00 78.25 107 ASP A CA 1
ATOM 806 C C . ASP A 1 107 ? -15.440 -4.348 -10.336 1.00 78.25 107 ASP A C 1
ATOM 808 O O . ASP A 1 107 ? -16.340 -4.561 -9.521 1.00 78.25 107 ASP A O 1
ATOM 812 N N . GLY A 1 108 ? -14.190 -4.109 -9.942 1.00 84.94 108 GLY A N 1
ATOM 813 C CA . GLY A 1 108 ? -13.835 -3.800 -8.556 1.00 84.94 108 GLY A CA 1
ATOM 814 C C . GLY A 1 108 ? -14.430 -2.477 -8.072 1.00 84.94 108 GLY A C 1
ATOM 815 O O . GLY A 1 108 ? -14.698 -1.571 -8.866 1.00 84.94 108 GLY A O 1
ATOM 816 N N . HIS A 1 109 ? -14.605 -2.329 -6.757 1.00 89.81 109 HIS A N 1
ATOM 817 C CA . HIS A 1 109 ? -15.108 -1.076 -6.172 1.00 89.81 109 HIS A CA 1
ATOM 818 C C . HIS A 1 109 ? -14.115 0.089 -6.290 1.00 89.81 109 HIS A C 1
ATOM 820 O O . HIS A 1 109 ? -14.525 1.252 -6.227 1.00 89.81 109 HIS A O 1
ATOM 826 N N . TYR A 1 110 ? -12.824 -0.207 -6.452 1.00 91.69 110 TYR A N 1
ATOM 827 C CA . TYR A 1 110 ? -11.764 0.792 -6.448 1.00 91.69 110 TYR A CA 1
ATOM 828 C C . TYR A 1 110 ? -10.861 0.670 -7.673 1.00 91.69 110 TYR A C 1
ATOM 830 O O . TYR A 1 110 ? -10.503 -0.421 -8.109 1.00 91.69 110 TYR A O 1
ATOM 838 N N . ALA A 1 111 ? -10.451 1.824 -8.197 1.00 92.88 111 ALA A N 1
ATOM 839 C CA . ALA A 1 111 ? -9.375 1.914 -9.172 1.00 92.88 111 ALA A CA 1
ATOM 840 C C . ALA A 1 111 ? -8.065 2.259 -8.439 1.00 92.88 111 ALA A C 1
ATOM 842 O O . ALA A 1 111 ? -8.061 3.206 -7.647 1.00 92.88 111 ALA A O 1
ATOM 843 N N . PRO A 1 112 ? -6.957 1.536 -8.681 1.00 96.56 112 PRO A N 1
ATOM 844 C CA . PRO A 1 112 ? -5.668 1.847 -8.076 1.00 96.56 112 PRO A CA 1
ATOM 845 C C . PRO A 1 112 ? -5.117 3.193 -8.571 1.00 96.56 112 PRO A C 1
ATOM 847 O O . PRO A 1 112 ? -5.121 3.491 -9.768 1.00 96.56 112 PRO A O 1
ATOM 850 N N . GLU A 1 113 ? -4.572 3.982 -7.651 1.00 97.56 113 GLU A N 1
ATOM 851 C CA . GLU A 1 113 ? -3.881 5.238 -7.935 1.00 97.56 113 GLU A CA 1
ATOM 852 C C . GLU A 1 113 ? -2.367 5.013 -8.028 1.00 97.56 113 GLU A C 1
ATOM 854 O O . GLU A 1 113 ? -1.775 4.361 -7.168 1.00 97.56 113 GLU A O 1
ATOM 859 N N . LEU A 1 114 ? -1.716 5.591 -9.044 1.00 98.12 114 LEU A N 1
ATOM 860 C CA . LEU A 1 114 ? -0.260 5.560 -9.211 1.00 98.12 114 LEU A CA 1
ATOM 861 C C . LEU A 1 114 ? 0.325 6.961 -9.214 1.00 98.12 114 LEU A C 1
ATOM 863 O O . LEU A 1 114 ? -0.030 7.801 -10.037 1.00 98.12 114 LEU A O 1
ATOM 867 N N . THR A 1 115 ? 1.281 7.194 -8.320 1.00 98.25 115 THR A N 1
ATOM 868 C CA . THR A 1 115 ? 2.038 8.440 -8.253 1.00 98.25 115 THR A CA 1
ATOM 869 C C . THR A 1 115 ? 3.528 8.188 -8.432 1.00 98.25 115 THR A C 1
ATOM 871 O O . THR A 1 115 ? 4.176 7.528 -7.621 1.00 98.25 115 THR A O 1
ATOM 874 N N . PHE A 1 116 ? 4.097 8.784 -9.481 1.00 97.62 116 PHE A N 1
ATOM 875 C CA . PHE A 1 116 ? 5.545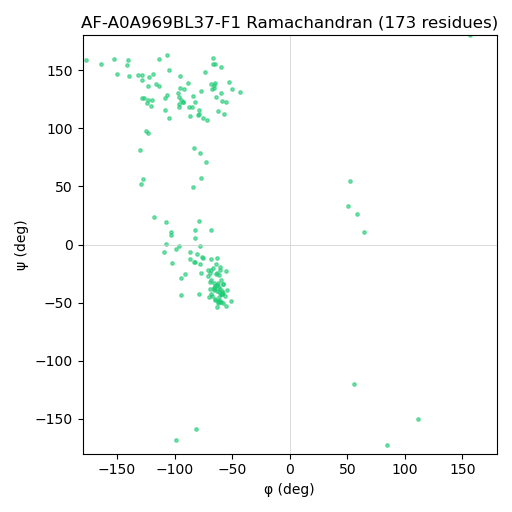 8.891 -9.605 1.00 97.62 116 PHE A CA 1
ATOM 876 C C . PHE A 1 116 ? 6.046 10.107 -8.844 1.00 97.62 116 PHE A C 1
ATOM 878 O O . PHE A 1 116 ? 5.703 11.246 -9.182 1.00 97.62 116 PHE A O 1
ATOM 885 N N . ASN A 1 117 ? 6.886 9.859 -7.849 1.00 95.75 117 ASN A N 1
ATOM 886 C CA . ASN A 1 117 ? 7.538 10.913 -7.110 1.00 95.75 117 ASN A CA 1
ATOM 887 C C . ASN A 1 117 ? 8.667 11.518 -7.955 1.00 95.75 117 ASN A C 1
ATOM 889 O O . ASN A 1 117 ? 9.672 10.860 -8.243 1.00 95.75 117 ASN A O 1
ATOM 893 N N . GLN A 1 118 ? 8.443 12.747 -8.415 1.00 95.56 118 GLN A N 1
ATOM 894 C CA . GLN A 1 118 ? 9.251 13.375 -9.456 1.00 95.56 118 GLN A CA 1
ATOM 895 C C . GL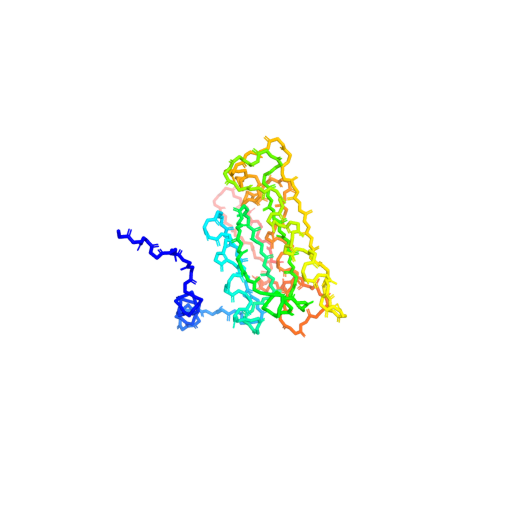N A 1 118 ? 10.664 13.686 -8.967 1.00 95.56 118 GLN A C 1
ATOM 897 O O . GLN A 1 118 ? 10.864 14.182 -7.859 1.00 95.56 118 GLN A O 1
ATOM 902 N N . SER A 1 119 ? 11.649 13.419 -9.823 1.00 95.25 119 SER A N 1
ATOM 903 C CA . SER A 1 119 ? 13.073 13.645 -9.547 1.00 95.25 119 SER A CA 1
ATOM 904 C C . SER A 1 119 ? 13.602 12.892 -8.325 1.00 95.25 119 SER A C 1
ATOM 906 O O . SER A 1 119 ? 14.566 13.313 -7.677 1.00 95.25 119 SER A O 1
ATOM 908 N N . ARG A 1 120 ? 12.960 11.767 -7.988 1.00 96.38 120 ARG A N 1
ATOM 909 C CA . ARG A 1 120 ? 13.393 10.863 -6.924 1.00 96.38 120 ARG A CA 1
ATOM 910 C C . ARG A 1 120 ? 13.820 9.516 -7.483 1.00 96.38 120 ARG A C 1
ATOM 912 O O . ARG A 1 120 ? 13.132 8.941 -8.323 1.00 96.38 120 ARG A O 1
ATOM 919 N N . GLY A 1 121 ? 14.940 9.018 -6.959 1.00 96.06 121 GLY A N 1
ATOM 920 C CA . GLY A 1 121 ? 15.393 7.642 -7.150 1.00 96.06 121 GLY A CA 1
ATOM 921 C C . GLY A 1 121 ? 14.696 6.664 -6.201 1.00 96.06 121 GLY A C 1
ATOM 922 O O . GLY A 1 121 ? 13.644 6.975 -5.644 1.00 96.06 121 GLY A O 1
ATOM 923 N N . HIS A 1 122 ? 15.317 5.501 -5.980 1.00 96.38 122 HIS A N 1
ATOM 924 C CA . HIS A 1 122 ? 14.734 4.406 -5.194 1.00 96.38 122 HIS A CA 1
ATOM 925 C C . HIS A 1 122 ? 14.222 4.845 -3.813 1.00 96.38 122 HIS A C 1
ATOM 927 O O . HIS A 1 122 ? 13.061 4.622 -3.482 1.00 96.38 122 HIS A O 1
ATOM 933 N N . GLU A 1 123 ? 15.057 5.576 -3.071 1.00 94.44 123 GLU A N 1
ATOM 934 C CA . GLU A 1 123 ? 14.837 6.034 -1.689 1.00 94.44 123 GLU A CA 1
ATOM 935 C C . GLU A 1 123 ? 13.904 7.264 -1.574 1.00 94.44 123 GLU A C 1
ATOM 937 O O . GLU A 1 123 ? 13.936 8.013 -0.595 1.00 94.44 123 GLU A O 1
ATOM 942 N N . GLY A 1 124 ? 13.080 7.528 -2.591 1.00 91.06 124 GLY A N 1
ATOM 943 C CA . GLY A 1 124 ? 12.213 8.708 -2.706 1.00 91.06 124 GLY A CA 1
ATOM 944 C C . GLY A 1 124 ? 11.047 8.799 -1.716 1.00 91.06 124 GLY A C 1
ATOM 945 O O . GLY A 1 124 ? 10.145 9.604 -1.914 1.00 91.06 124 GLY A O 1
ATOM 946 N N . TRP A 1 125 ? 11.007 7.976 -0.674 1.00 94.38 125 TRP A N 1
ATOM 947 C CA . TRP A 1 125 ? 9.842 7.809 0.199 1.00 94.38 125 TRP A CA 1
ATOM 948 C C . TRP A 1 125 ? 9.741 8.792 1.358 1.00 94.38 125 TRP A C 1
ATOM 950 O O . TRP A 1 125 ? 8.686 8.874 1.982 1.00 94.38 125 TRP A O 1
ATOM 960 N N . ASN A 1 126 ? 10.791 9.557 1.663 1.00 92.62 126 ASN A N 1
ATOM 961 C CA . ASN A 1 126 ? 10.785 10.441 2.834 1.00 92.62 126 ASN A CA 1
ATOM 962 C C . ASN A 1 126 ? 9.648 11.476 2.793 1.00 92.62 126 ASN A C 1
ATOM 964 O O . ASN A 1 126 ? 8.992 11.695 3.805 1.00 92.62 126 ASN A O 1
ATOM 968 N N . GLU A 1 127 ? 9.366 12.080 1.638 1.00 90.62 127 GLU A N 1
ATOM 969 C CA . GLU A 1 127 ? 8.220 12.991 1.473 1.00 90.62 127 GLU A CA 1
AT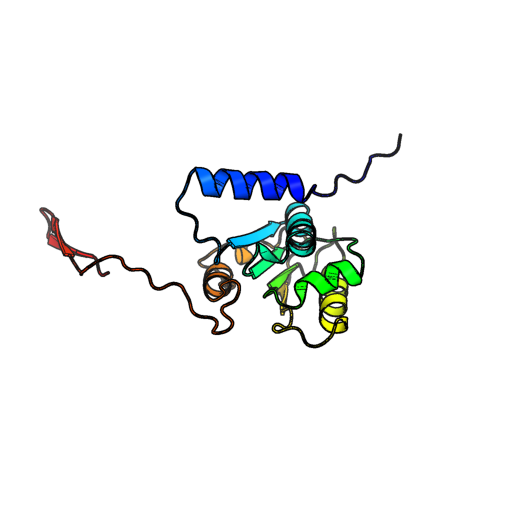OM 970 C C . GLU A 1 127 ? 6.865 12.292 1.325 1.00 90.62 127 GLU A C 1
ATOM 972 O O . GLU A 1 127 ? 5.841 12.939 1.499 1.00 90.62 127 GLU A O 1
ATOM 977 N N . ILE A 1 128 ? 6.844 10.994 1.021 1.00 94.44 128 ILE A N 1
ATOM 978 C CA . ILE A 1 128 ? 5.611 10.198 0.989 1.00 94.44 128 ILE A CA 1
ATOM 979 C C . ILE A 1 128 ? 5.202 9.827 2.418 1.00 94.44 128 ILE A C 1
ATOM 981 O O . ILE A 1 128 ? 4.042 9.952 2.791 1.00 94.44 128 ILE A O 1
ATOM 985 N N . MET A 1 129 ? 6.172 9.439 3.247 1.00 93.25 129 MET A N 1
ATOM 986 C CA . MET A 1 129 ? 5.947 9.044 4.640 1.00 93.25 129 MET A CA 1
ATOM 987 C C . MET A 1 129 ? 5.843 10.234 5.601 1.00 93.25 129 MET A C 1
ATOM 989 O O . MET A 1 129 ? 5.408 10.073 6.745 1.00 93.25 129 MET A O 1
ATOM 993 N N . ASN A 1 130 ? 6.256 11.430 5.186 1.00 91.94 130 ASN A N 1
ATOM 994 C CA . ASN A 1 130 ? 6.182 12.616 6.027 1.00 91.94 130 ASN A CA 1
ATOM 995 C C . ASN A 1 130 ? 4.754 13.179 6.044 1.00 91.94 130 ASN A C 1
ATOM 997 O O . ASN A 1 130 ? 4.300 13.764 5.068 1.00 91.94 130 ASN A O 1
ATOM 1001 N N . ARG A 1 131 ? 4.093 13.094 7.205 1.00 82.94 131 ARG A N 1
ATOM 1002 C CA . ARG A 1 131 ? 2.742 13.637 7.443 1.00 82.94 131 ARG A CA 1
ATOM 1003 C C . ARG A 1 131 ? 2.599 15.133 7.130 1.00 82.94 131 ARG A C 1
ATOM 1005 O O . ARG A 1 131 ? 1.491 15.597 6.935 1.00 82.94 131 ARG A O 1
ATOM 1012 N N . ASN A 1 132 ? 3.690 15.895 7.136 1.00 81.19 132 ASN A N 1
ATOM 1013 C CA . ASN A 1 132 ? 3.671 17.336 6.870 1.00 81.19 132 ASN A CA 1
ATOM 1014 C C . ASN A 1 132 ? 4.154 17.682 5.450 1.00 81.19 132 ASN A C 1
ATOM 1016 O O . ASN A 1 132 ? 4.479 18.839 5.180 1.00 81.19 132 ASN A O 1
ATOM 1020 N N . ALA A 1 133 ? 4.314 16.683 4.583 1.00 83.75 133 ALA A N 1
ATOM 1021 C CA . ALA A 1 133 ? 4.722 16.867 3.198 1.00 83.75 133 ALA A CA 1
ATOM 1022 C C . ALA A 1 133 ? 3.507 16.828 2.258 1.00 83.75 133 ALA A C 1
ATOM 1024 O O . ALA A 1 133 ? 2.363 16.930 2.683 1.00 83.75 133 ALA A O 1
ATOM 1025 N N . GLN A 1 134 ? 3.766 16.741 0.955 1.00 84.94 134 GLN A N 1
ATOM 1026 C CA . GLN A 1 134 ? 2.737 16.884 -0.075 1.00 84.94 134 GLN A CA 1
ATOM 1027 C C . GLN A 1 134 ? 1.729 15.726 -0.134 1.00 84.94 134 GLN A C 1
ATOM 1029 O O . GLN A 1 134 ? 0.627 15.911 -0.644 1.00 84.94 134 GLN A O 1
ATOM 1034 N N . TYR A 1 135 ? 2.110 14.533 0.334 1.00 90.00 135 TYR A N 1
ATOM 1035 C CA . TYR A 1 135 ? 1.294 13.329 0.212 1.00 90.00 135 TYR A CA 1
ATOM 1036 C C . TYR A 1 135 ? 0.646 12.977 1.552 1.00 90.00 135 TYR A C 1
ATOM 1038 O O . TYR A 1 135 ? 1.290 12.496 2.480 1.00 90.00 135 TYR A O 1
ATOM 1046 N N . GLU A 1 136 ? -0.666 13.171 1.632 1.00 92.62 136 GLU A N 1
ATOM 1047 C CA . GLU A 1 136 ? -1.476 12.920 2.828 1.00 92.62 136 GLU A CA 1
ATOM 1048 C C . GLU A 1 136 ? -1.896 11.441 2.945 1.00 92.62 136 GLU A C 1
ATOM 1050 O O . GLU A 1 136 ? -3.069 11.130 3.160 1.00 92.62 136 GLU A O 1
ATOM 1055 N N . ILE A 1 137 ? -0.947 10.503 2.802 1.00 95.81 137 ILE A N 1
ATOM 1056 C CA . ILE A 1 137 ? -1.243 9.058 2.719 1.00 95.81 137 ILE A CA 1
ATOM 1057 C C . ILE A 1 137 ? -1.997 8.534 3.947 1.00 95.81 137 ILE A C 1
ATOM 1059 O O . ILE A 1 137 ? -2.857 7.668 3.827 1.00 95.81 137 ILE A O 1
ATOM 1063 N N . TYR A 1 138 ? -1.722 9.085 5.133 1.00 94.81 138 TYR A N 1
ATOM 1064 C CA . TYR A 1 138 ? -2.387 8.684 6.373 1.00 94.81 138 TYR A CA 1
ATOM 1065 C C . TYR A 1 138 ? -3.848 9.123 6.382 1.00 94.81 138 TYR A C 1
ATOM 1067 O O . TYR A 1 138 ? -4.731 8.340 6.721 1.00 94.81 138 TYR A O 1
ATOM 1075 N N . THR A 1 139 ? -4.102 10.369 5.984 1.00 92.88 139 THR A N 1
ATOM 1076 C CA . THR A 1 139 ? -5.453 10.927 5.891 1.00 92.88 139 THR A CA 1
ATOM 1077 C C . THR A 1 139 ? -6.255 10.221 4.803 1.00 92.88 139 THR A C 1
ATOM 1079 O O . THR A 1 139 ? -7.442 9.979 4.998 1.00 92.88 139 THR A O 1
ATOM 1082 N N . TRP A 1 140 ? -5.615 9.862 3.688 1.00 95.06 140 TRP A N 1
ATOM 1083 C CA . TRP A 1 140 ? -6.218 9.057 2.627 1.00 95.06 140 TRP A CA 1
ATOM 1084 C C . TRP A 1 140 ? -6.587 7.658 3.132 1.00 95.06 140 TRP A C 1
ATOM 1086 O O . TRP A 1 140 ? -7.758 7.300 3.078 1.00 95.06 140 TRP A O 1
ATOM 1096 N N . MET A 1 141 ? -5.647 6.914 3.734 1.00 96.69 141 MET A N 1
ATOM 1097 C CA . MET A 1 141 ? -5.918 5.573 4.277 1.00 96.69 141 MET A CA 1
ATOM 1098 C C . MET A 1 141 ? -7.062 5.598 5.297 1.00 96.69 141 MET A C 1
ATOM 1100 O O . MET A 1 141 ? -7.967 4.775 5.221 1.00 96.69 141 MET A O 1
ATOM 1104 N N . LEU A 1 142 ? -7.068 6.577 6.210 1.00 95.25 142 LEU A N 1
ATOM 1105 C CA . LEU A 1 142 ? -8.073 6.680 7.272 1.00 95.25 142 LEU A CA 1
ATOM 1106 C C . LEU A 1 142 ? -9.509 6.829 6.762 1.00 95.25 142 LEU A C 1
ATOM 1108 O O . LEU A 1 142 ? -10.434 6.575 7.529 1.00 95.25 142 LEU A O 1
ATOM 1112 N N . GLN A 1 143 ? -9.726 7.232 5.511 1.00 94.44 143 GLN A N 1
ATOM 1113 C CA . GLN A 1 143 ? -11.072 7.323 4.945 1.00 94.44 143 GLN A CA 1
ATOM 1114 C C . GLN A 1 143 ? -11.691 5.948 4.697 1.00 94.44 143 GLN A C 1
ATOM 1116 O O . GLN A 1 143 ? -12.911 5.844 4.655 1.00 94.44 143 GLN A O 1
ATOM 1121 N N . PHE A 1 144 ? -10.890 4.896 4.564 1.00 95.69 144 PHE A N 1
ATOM 1122 C CA . PHE A 1 144 ? -11.384 3.580 4.189 1.00 95.69 144 PHE A CA 1
ATOM 1123 C C . PHE A 1 144 ? -11.641 2.701 5.407 1.00 95.69 144 PHE A C 1
ATOM 1125 O O . PHE A 1 144 ? -10.928 2.751 6.409 1.00 95.69 144 PHE A O 1
ATOM 1132 N N . ALA A 1 145 ? -12.674 1.875 5.310 1.00 94.31 145 ALA A N 1
ATOM 1133 C CA . ALA A 1 145 ? -12.900 0.773 6.222 1.00 94.31 145 ALA A CA 1
ATOM 1134 C C . ALA A 1 145 ? -13.385 -0.432 5.420 1.00 94.31 145 ALA A C 1
ATOM 1136 O O . ALA A 1 145 ? -14.098 -0.310 4.422 1.00 94.31 145 ALA A O 1
ATOM 1137 N N . LYS A 1 146 ? -12.977 -1.615 5.857 1.00 89.12 146 LYS A N 1
ATOM 1138 C CA . LYS A 1 146 ? -13.366 -2.875 5.252 1.00 89.12 146 LYS A CA 1
ATOM 1139 C C . LYS A 1 146 ? -14.888 -3.015 5.318 1.00 89.12 146 LYS A C 1
ATOM 1141 O O . LYS A 1 146 ? -15.481 -2.855 6.380 1.00 89.12 146 LYS A O 1
ATOM 1146 N N . ASN A 1 147 ? -15.509 -3.341 4.186 1.00 79.50 147 ASN A N 1
ATOM 1147 C CA . ASN A 1 147 ? -16.965 -3.451 4.023 1.00 79.50 147 ASN A CA 1
ATOM 1148 C C . ASN A 1 147 ? -17.759 -2.136 4.199 1.00 79.50 147 ASN A C 1
ATOM 1150 O O . ASN A 1 147 ? -18.990 -2.181 4.235 1.00 79.50 147 ASN A O 1
ATOM 1154 N N . ASP A 1 148 ? -17.096 -0.977 4.272 1.00 84.56 148 ASP A N 1
ATOM 1155 C CA . ASP A 1 148 ? -17.734 0.343 4.255 1.00 84.56 148 ASP A CA 1
ATOM 1156 C C . ASP A 1 148 ? -17.166 1.195 3.112 1.00 84.56 148 ASP A C 1
ATOM 1158 O O . ASP A 1 148 ? -16.152 1.883 3.234 1.00 84.56 148 ASP A O 1
ATOM 1162 N N . PHE A 1 149 ? -17.886 1.179 1.992 1.00 82.50 149 PHE A N 1
ATOM 1163 C CA . PHE A 1 149 ? -17.529 1.901 0.770 1.00 82.50 149 PHE A CA 1
ATOM 1164 C C . PHE A 1 149 ? -17.936 3.385 0.793 1.00 82.50 149 PHE A C 1
ATOM 1166 O O . PHE A 1 149 ? -17.948 4.046 -0.245 1.00 82.50 149 PHE A O 1
ATOM 1173 N N . THR A 1 150 ? -18.316 3.937 1.954 1.00 83.19 150 THR A N 1
ATOM 1174 C CA . THR A 1 150 ? -18.691 5.358 2.067 1.00 83.19 150 THR A CA 1
ATOM 1175 C C . THR A 1 150 ? -17.495 6.304 2.164 1.00 83.19 150 THR A C 1
ATOM 1177 O O . THR A 1 150 ? -17.693 7.518 2.084 1.00 83.19 150 THR A O 1
ATOM 1180 N N . ASN A 1 151 ? -16.278 5.765 2.308 1.00 81.88 151 ASN A N 1
ATOM 1181 C CA . ASN A 1 151 ? -15.013 6.498 2.405 1.00 81.88 151 ASN A CA 1
ATOM 1182 C C . ASN A 1 151 ? -15.054 7.590 3.491 1.00 81.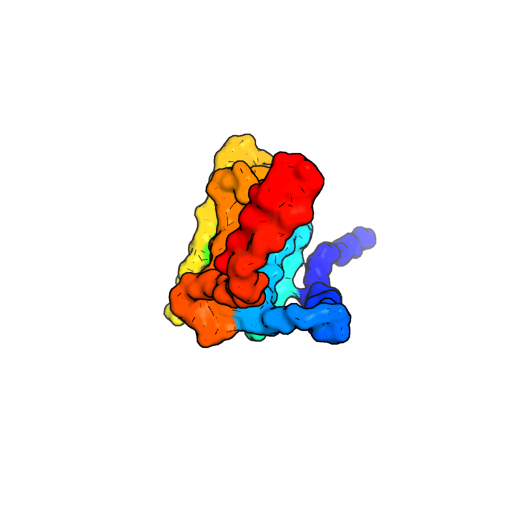88 151 ASN A C 1
ATOM 1184 O O . ASN A 1 151 ? -14.831 8.777 3.231 1.00 81.88 151 ASN A O 1
ATOM 1188 N N . ARG A 1 152 ? -15.401 7.196 4.724 1.00 80.44 152 ARG A N 1
ATOM 1189 C CA . ARG A 1 152 ? -15.519 8.101 5.871 1.00 80.44 152 ARG A CA 1
ATOM 1190 C C . ARG A 1 152 ? -14.388 7.907 6.889 1.00 80.44 152 ARG A C 1
ATOM 1192 O O . ARG A 1 152 ? -14.215 6.804 7.427 1.00 80.44 152 ARG A O 1
ATOM 1199 N N . PRO A 1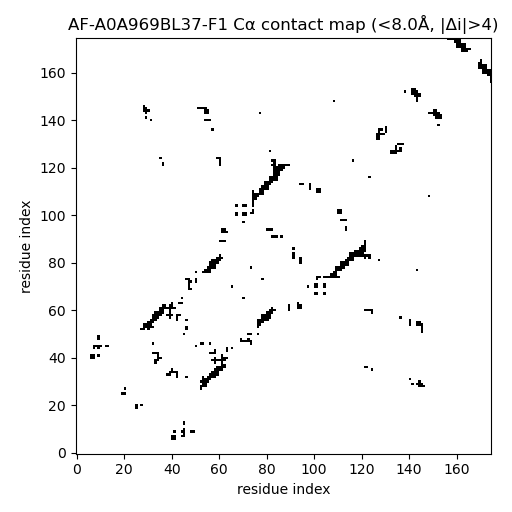 153 ? -13.670 8.992 7.246 1.00 77.38 153 PRO A N 1
ATOM 1200 C CA . PRO A 1 153 ? -12.681 8.936 8.313 1.00 77.38 153 PRO A CA 1
ATOM 1201 C C . PRO A 1 153 ? -13.327 8.518 9.642 1.00 77.38 153 PRO A C 1
ATOM 1203 O O . PRO A 1 153 ? -14.527 8.746 9.838 1.00 77.38 153 PRO A O 1
ATOM 1206 N N . PRO A 1 154 ? -12.567 7.896 10.562 1.00 77.00 154 PRO A N 1
ATOM 1207 C CA . PRO A 1 154 ? -13.122 7.468 11.835 1.00 77.00 154 PRO A CA 1
ATOM 1208 C C . PRO A 1 154 ? -13.550 8.694 12.639 1.00 77.00 154 PRO A C 1
ATOM 1210 O O . PRO A 1 154 ? -12.848 9.707 12.686 1.00 77.00 154 PRO A O 1
ATOM 1213 N N . TYR A 1 155 ? -14.699 8.592 13.300 1.00 74.88 155 TYR A N 1
ATOM 1214 C CA . TYR A 1 155 ? -15.126 9.612 14.244 1.00 74.88 155 TYR A CA 1
ATOM 1215 C C . TYR A 1 155 ? -14.381 9.409 15.566 1.00 74.88 155 TYR A C 1
ATOM 1217 O O . TYR A 1 155 ? -14.533 8.377 16.222 1.00 74.88 155 TYR A O 1
ATOM 1225 N N . VAL A 1 156 ? -13.550 10.377 15.955 1.00 68.31 156 VAL A N 1
ATOM 1226 C CA . VAL A 1 156 ? -12.807 10.312 17.216 1.00 68.31 156 VAL A CA 1
ATOM 1227 C C . VAL A 1 156 ? -13.682 10.883 18.328 1.00 68.31 156 VAL A C 1
ATOM 1229 O O . VAL A 1 156 ? -13.932 12.081 18.385 1.00 68.31 156 VAL A O 1
ATOM 1232 N N . HIS A 1 157 ? -14.134 10.027 19.242 1.00 65.31 157 HIS A N 1
ATOM 1233 C CA . HIS A 1 157 ? -14.791 10.463 20.473 1.00 65.31 157 HIS A CA 1
ATOM 1234 C C . HIS A 1 157 ? -13.737 10.826 21.529 1.00 65.31 157 HIS A C 1
ATOM 1236 O O . HIS A 1 157 ? -13.407 10.012 22.389 1.00 65.31 157 HIS A O 1
ATOM 1242 N N . VAL A 1 158 ? -13.201 12.044 21.478 1.00 62.84 158 VAL A N 1
ATOM 1243 C CA . VAL A 1 158 ? -12.224 12.562 22.468 1.00 62.84 158 VAL A CA 1
ATOM 1244 C C . VAL A 1 158 ? -12.880 13.113 23.744 1.00 62.84 158 VAL A C 1
ATOM 1246 O O . VAL A 1 158 ? -12.196 13.580 24.651 1.00 62.84 158 VAL A O 1
ATOM 1249 N N . GLY A 1 159 ? -14.202 12.960 23.862 1.00 68.56 159 GLY A N 1
ATOM 1250 C CA . GLY A 1 159 ? -14.993 13.470 24.978 1.00 68.56 159 GLY A CA 1
ATOM 1251 C C . GLY A 1 159 ? -15.397 14.927 24.771 1.00 68.56 159 GLY A C 1
ATOM 1252 O O . GLY A 1 159 ? -15.233 15.481 23.690 1.00 68.56 159 GLY A O 1
ATOM 1253 N N . SER A 1 160 ? -15.985 15.534 25.798 1.00 78.00 160 SER A N 1
ATOM 1254 C CA . SER A 1 160 ? -16.316 16.958 25.773 1.00 78.00 160 SER A CA 1
ATOM 1255 C C . SER A 1 160 ? -15.053 17.803 25.919 1.00 78.00 160 SER A C 1
ATOM 1257 O O . SER A 1 160 ? -14.155 17.423 26.673 1.00 78.00 160 SER A O 1
ATOM 1259 N N . ASP A 1 161 ? -15.042 18.985 25.300 1.00 73.81 161 ASP A N 1
ATOM 1260 C CA . ASP A 1 161 ? -14.057 20.031 25.577 1.00 73.81 161 ASP A CA 1
ATOM 1261 C C . ASP A 1 161 ? -13.821 20.177 27.083 1.00 73.81 161 ASP A C 1
ATOM 1263 O O . ASP A 1 161 ? -14.767 20.307 27.873 1.00 73.81 161 ASP A O 1
ATOM 1267 N N . PHE A 1 162 ? -12.554 20.201 27.492 1.00 66.50 162 PHE A N 1
ATOM 1268 C CA . PHE A 1 162 ? -12.200 20.453 28.881 1.00 66.50 162 PHE A CA 1
ATOM 1269 C C . PHE A 1 162 ? -11.102 21.505 28.998 1.00 66.50 162 PHE A C 1
ATOM 1271 O O . PHE A 1 162 ? -10.206 21.652 28.166 1.00 66.50 162 PHE A O 1
ATOM 1278 N N . LYS A 1 163 ? -11.210 22.290 30.070 1.00 70.56 163 LYS A N 1
ATOM 1279 C CA . LYS A 1 163 ? -10.312 23.401 30.370 1.00 70.56 163 LYS A CA 1
ATOM 1280 C C . LYS A 1 163 ? -9.238 22.925 31.335 1.00 70.56 163 LYS A C 1
ATOM 1282 O O . LYS A 1 163 ? -9.561 22.529 32.455 1.00 70.56 163 LYS A O 1
ATOM 1287 N N . VAL A 1 164 ? -7.973 23.027 30.938 1.00 71.81 164 VAL A N 1
ATOM 1288 C CA . VAL A 1 164 ? -6.845 22.837 31.855 1.00 71.81 164 VAL A CA 1
ATOM 1289 C C . VAL A 1 164 ? -6.396 24.214 32.332 1.00 71.81 164 VAL A C 1
ATOM 1291 O O . VAL A 1 164 ? -6.019 25.071 31.534 1.00 71.81 164 VAL A O 1
ATOM 1294 N N . LEU A 1 165 ? -6.490 24.451 33.640 1.00 67.31 165 LEU A N 1
ATOM 1295 C CA . LEU A 1 165 ? -5.948 25.653 34.272 1.00 67.31 165 LEU A CA 1
ATOM 1296 C C . LEU A 1 165 ? -4.487 25.381 34.644 1.00 67.31 165 LEU A C 1
ATOM 1298 O O . LEU A 1 165 ? -4.224 24.474 35.431 1.00 67.31 165 LEU A O 1
ATOM 1302 N N . GLN A 1 166 ? -3.560 26.148 34.076 1.00 63.94 166 GLN A N 1
ATOM 1303 C CA . GLN A 1 166 ? -2.154 26.196 34.481 1.00 63.94 166 GLN A CA 1
ATOM 1304 C C . GLN A 1 166 ? -1.878 27.513 35.226 1.00 63.94 166 GLN A C 1
ATOM 1306 O O . GLN A 1 166 ? -2.690 28.442 35.181 1.00 63.94 166 GLN A O 1
ATOM 1311 N N . GLU A 1 167 ? -0.762 27.583 35.958 1.00 69.38 167 GLU A N 1
ATOM 1312 C CA . GLU A 1 167 ? -0.409 28.744 36.798 1.00 69.38 167 GLU A CA 1
ATOM 1313 C C . GLU A 1 167 ? -0.263 30.055 35.999 1.00 69.38 167 GLU A C 1
ATOM 1315 O O . GLU A 1 167 ? -0.434 31.138 36.556 1.00 69.38 167 GLU A O 1
ATOM 1320 N N . ASP A 1 168 ? -0.012 29.969 34.693 1.00 73.94 168 ASP A N 1
ATOM 1321 C CA . ASP A 1 168 ? 0.200 31.075 33.755 1.00 73.94 168 ASP A CA 1
ATOM 1322 C C . ASP A 1 168 ? -0.968 31.311 32.775 1.00 73.94 168 ASP A C 1
ATOM 1324 O O . ASP A 1 168 ? -0.929 32.253 31.979 1.00 73.94 168 ASP A O 1
ATOM 1328 N N . GLY A 1 169 ? -2.050 30.526 32.851 1.00 62.00 169 GLY A N 1
ATOM 1329 C CA . GLY A 1 169 ? -3.233 30.732 32.018 1.00 62.00 169 GLY A CA 1
ATOM 1330 C C . GLY A 1 169 ? -4.102 29.494 31.812 1.00 62.00 169 GLY A C 1
ATOM 1331 O O . GLY A 1 169 ? -3.845 28.407 32.319 1.00 62.00 169 GLY A O 1
ATOM 1332 N N . ALA A 1 170 ? -5.188 29.665 31.056 1.00 65.31 170 ALA A N 1
ATOM 1333 C CA . ALA A 1 170 ? -6.046 28.556 30.656 1.00 65.31 170 ALA A CA 1
ATOM 1334 C C . ALA A 1 170 ? -5.645 28.035 29.274 1.00 65.31 170 ALA A C 1
ATOM 1336 O O . ALA A 1 170 ? -5.677 28.791 28.302 1.00 65.31 170 ALA A O 1
ATOM 1337 N N . THR A 1 171 ? -5.359 26.739 29.174 1.00 70.75 171 THR A N 1
ATOM 1338 C CA . THR A 1 171 ? -5.249 26.035 27.894 1.00 70.75 171 THR A CA 1
ATOM 1339 C C . THR A 1 171 ? -6.577 25.345 27.599 1.00 70.75 171 THR A C 1
ATOM 1341 O O . THR A 1 171 ? -7.107 24.602 28.431 1.00 70.75 171 THR A O 1
ATOM 1344 N N . TYR A 1 172 ? -7.127 25.605 26.415 1.00 62.44 172 TYR A N 1
ATOM 1345 C CA . TYR A 1 172 ? -8.320 24.925 25.920 1.00 62.44 172 TYR A CA 1
ATOM 1346 C C . TYR A 1 172 ? -7.886 23.718 25.095 1.00 62.44 172 TYR A C 1
ATOM 1348 O O . TYR A 1 172 ? -7.117 23.868 24.146 1.00 62.44 172 TYR A O 1
ATOM 1356 N N . ILE A 1 173 ? -8.353 22.535 25.485 1.00 58.06 173 ILE A N 1
ATOM 1357 C CA . ILE A 1 173 ? -8.180 21.308 24.712 1.00 58.06 173 ILE A CA 1
ATOM 1358 C C . ILE A 1 173 ? -9.555 20.967 24.152 1.00 58.06 173 ILE A C 1
ATOM 1360 O O . ILE A 1 173 ? -10.496 20.738 24.914 1.00 58.06 173 ILE A O 1
ATOM 1364 N N . TYR A 1 174 ? -9.653 21.010 22.827 1.00 58.03 174 TYR A N 1
ATOM 1365 C CA . TYR A 1 174 ? -10.887 20.741 22.104 1.00 58.03 174 TYR A CA 1
ATOM 1366 C C . TYR A 1 174 ? -10.957 19.259 21.733 1.00 58.03 174 TYR A C 1
ATOM 1368 O O . TYR A 1 174 ? -9.951 18.698 21.279 1.00 58.03 174 TYR A O 1
ATOM 1376 N N . GLY A 1 175 ? -12.118 18.653 21.982 1.00 49.34 175 GLY A N 1
ATOM 1377 C CA . GLY A 1 175 ? -12.484 17.302 21.553 1.00 49.34 175 GLY A CA 1
ATOM 1378 C C . GLY A 1 175 ? -13.262 17.331 20.243 1.00 49.34 175 GLY A C 1
ATOM 1379 O O . GLY A 1 175 ? -14.082 18.253 20.061 1.00 49.34 175 GLY A O 1
#